Protein 3V7E (pdb70)

B-factor: mean 75.61, std 28.08, range [17.97, 176.58]

GO terms:
  GO:0005737 cytoplasm (C, EXP)

Secondary structure (DSSP, 8-state):
-HHHHHH-SEEEESHHHHHHHHTTT-EEEEEEETTS-HHHHHHHHHHHHHHT--EEEES-HHHHHHHHT-SS--SEEEEE-/-HHHHTT-SS---SHHHHHHHTTT---SEE--BTTS-TTTTTTTTHHHHTTT-EE--BS-TTHHHHTTS-SS--S--

Organism: Bacillus subtilis (strain 168) (NCBI:txid224308)

Structure (mmCIF, N/CA/C/O backbone):
data_3V7E
#
_entry.id   3V7E
#
_cell.length_a   191.762
_cell.length_b   54.305
_cell.length_c   106.366
_cell.angle_alpha   90.00
_cell.angle_beta   116.56
_cell.angle_gamma   90.00
#
_symmetry.space_group_name_H-M   'C 1 2 1'
#
loop_
_entity.id
_entity.type
_entity.pdbx_description
1 polymer 'Ribosome-associated protein L7Ae-like'
2 polymer 'SAM-I riboswitch aptamer with an engineered helix P3'
3 non-polymer 'COBALT HEXAMMINE(III)'
4 non-polymer S-ADENOSYLMETHIONINE
5 non-polymer 'MAGNESIUM ION'
6 water water
#
loop_
_atom_site.group_PDB
_atom_site.id
_atom_site.type_symbol
_atom_site.label_atom_id
_atom_site.label_alt_id
_atom_site.label_comp_id
_atom_site.label_asym_id
_atom_site.label_entity_id
_atom_site.label_seq_id
_atom_site.pdbx_PDB_ins_code
_atom_site.Cartn_x
_atom_site.Cartn_y
_atom_site.Cartn_z
_atom_site.occupancy
_atom_site.B_iso_or_equiv
_atom_site.auth_seq_id
_atom_site.auth_comp_id
_atom_site.auth_asym_id
_atom_site.auth_atom_id
_atom_site.pdbx_PDB_model_num
ATOM 1 N N . SER A 1 2 ? 47.681 -9.693 -60.877 1.00 64.46 502 SER A N 1
ATOM 2 C CA . SER A 1 2 ? 48.873 -8.793 -60.906 1.00 65.81 502 SER A CA 1
ATOM 3 C C . SER A 1 2 ? 48.886 -7.809 -59.752 1.00 64.29 502 SER A C 1
ATOM 4 O O . SER A 1 2 ? 48.212 -6.782 -59.805 1.00 70.25 502 SER A O 1
ATOM 7 N N . TYR A 1 3 ? 49.660 -8.106 -58.714 1.00 61.22 503 TYR A N 1
ATOM 8 C CA . TYR A 1 3 ? 49.733 -7.203 -57.577 1.00 55.70 503 TYR A CA 1
ATOM 9 C C . TYR A 1 3 ? 50.412 -5.888 -57.983 1.00 61.73 503 TYR A C 1
ATOM 10 O O . TYR A 1 3 ? 50.376 -4.910 -57.242 1.00 63.31 503 TYR A O 1
ATOM 19 N N . ASP A 1 4 ? 51.035 -5.863 -59.159 1.00 65.35 504 ASP A N 1
ATOM 20 C CA . ASP A 1 4 ? 51.691 -4.645 -59.629 1.00 67.93 504 ASP A CA 1
ATOM 21 C C . ASP A 1 4 ? 50.629 -3.622 -59.983 1.00 67.11 504 ASP A C 1
ATOM 22 O O . ASP A 1 4 ? 50.695 -2.478 -59.547 1.00 67.77 504 ASP A O 1
ATOM 24 N N . LYS A 1 5 ? 49.643 -4.044 -60.770 1.00 65.93 505 LYS A N 1
ATOM 25 C CA 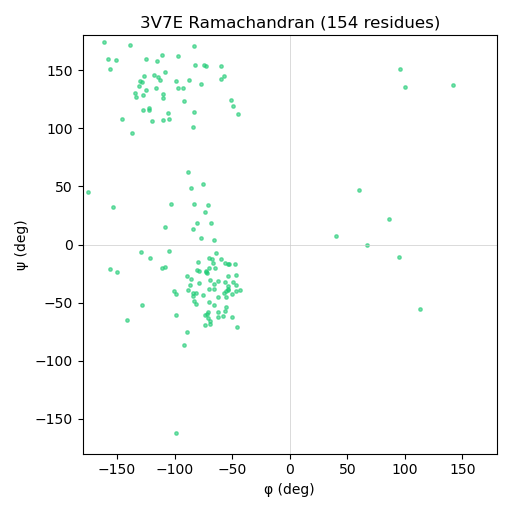. LYS A 1 5 ? 48.561 -3.151 -61.179 1.00 67.86 505 LYS A CA 1
ATOM 26 C C . LYS A 1 5 ? 47.987 -2.421 -59.973 1.00 65.45 505 LYS A C 1
ATOM 27 O O . LYS A 1 5 ? 47.551 -1.283 -60.081 1.00 64.39 505 LYS A O 1
ATOM 29 N N . VAL A 1 6 ? 48.003 -3.091 -58.826 1.00 65.30 506 VAL A N 1
ATOM 30 C CA . VAL A 1 6 ? 47.479 -2.539 -57.578 1.00 66.93 506 VAL A CA 1
ATOM 31 C C . VAL A 1 6 ? 48.489 -1.604 -56.909 1.00 69.35 506 VAL A C 1
ATOM 32 O O . VAL A 1 6 ? 48.172 -0.469 -56.557 1.00 64.29 506 VAL A O 1
ATOM 36 N N . SER A 1 7 ? 49.711 -2.098 -56.742 1.00 73.94 507 SER A N 1
ATOM 37 C CA . SER A 1 7 ? 50.779 -1.338 -56.111 1.00 76.49 507 SER A CA 1
ATOM 38 C C . SER A 1 7 ? 51.144 -0.107 -56.941 1.00 76.66 507 SER A C 1
ATOM 39 O O . SER A 1 7 ? 51.929 0.731 -56.507 1.00 74.98 507 SER A O 1
ATOM 42 N N . GLN A 1 8 ? 50.563 -0.003 -58.133 1.00 79.74 508 GLN A N 1
ATOM 43 C CA . GLN A 1 8 ? 50.830 1.120 -59.035 1.00 79.76 508 GLN A CA 1
ATOM 44 C C . GLN A 1 8 ? 49.622 2.038 -59.184 1.00 78.68 508 GLN A C 1
ATOM 45 O O . GLN A 1 8 ? 49.762 3.191 -59.585 1.00 80.10 508 GLN A O 1
ATOM 51 N N . ALA A 1 9 ? 48.437 1.526 -58.868 1.00 76.94 509 ALA A N 1
ATOM 52 C CA . ALA A 1 9 ? 47.215 2.314 -59.000 1.00 73.17 509 ALA A CA 1
ATOM 53 C C . ALA A 1 9 ? 47.304 3.598 -58.197 1.00 71.78 509 ALA A C 1
ATOM 54 O O . ALA A 1 9 ? 47.899 3.630 -57.119 1.00 70.75 509 ALA A O 1
ATOM 56 N N . LYS A 1 10 ? 46.708 4.655 -58.736 1.00 68.87 510 LYS A N 1
ATOM 57 C CA . LYS A 1 10 ? 46.711 5.954 -58.079 1.00 65.14 510 LYS A CA 1
ATOM 58 C C . LYS A 1 10 ? 45.818 5.944 -56.838 1.00 63.66 510 LYS A C 1
ATOM 59 O O . LYS A 1 10 ? 46.291 6.118 -55.719 1.00 66.12 510 LYS A O 1
ATOM 61 N N . SER A 1 11 ? 44.524 5.734 -57.046 1.00 60.11 511 SER A N 1
ATOM 62 C CA . SER A 1 11 ? 43.563 5.711 -55.958 1.00 53.99 511 SER A CA 1
ATOM 63 C C . SER A 1 11 ? 42.940 4.329 -55.925 1.00 54.34 511 SER A C 1
ATOM 64 O O . SER A 1 11 ? 42.782 3.713 -56.972 1.00 58.57 511 SER A O 1
ATOM 67 N N . ILE A 1 12 ? 42.605 3.839 -54.731 1.00 51.70 512 ILE A N 1
ATOM 68 C CA . ILE A 1 12 ? 41.984 2.518 -54.563 1.00 50.91 512 ILE A CA 1
ATOM 69 C C . ILE A 1 12 ? 41.219 2.410 -53.244 1.00 48.98 512 ILE A C 1
ATOM 70 O O . ILE A 1 12 ? 41.472 3.158 -52.310 1.00 46.99 512 ILE A O 1
ATOM 75 N N . ILE A 1 13 ? 40.294 1.460 -53.176 1.00 48.45 513 ILE A N 1
ATOM 76 C CA . ILE A 1 13 ? 39.512 1.221 -51.965 1.00 46.95 513 ILE A CA 1
ATOM 77 C C . ILE A 1 13 ? 39.908 -0.173 -51.453 1.00 54.04 513 ILE A C 1
ATOM 78 O O . ILE A 1 13 ? 40.153 -1.088 -52.249 1.00 61.03 513 ILE A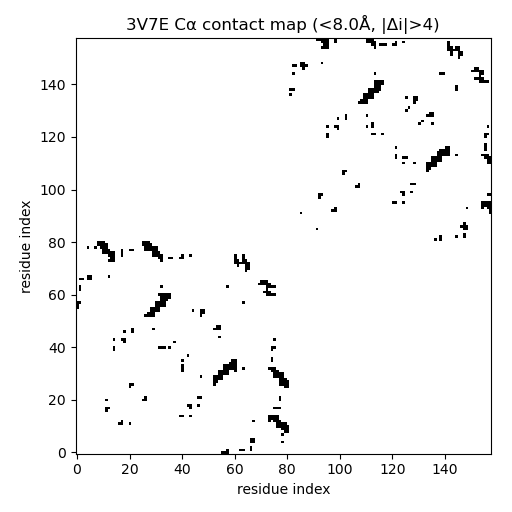 O 1
ATOM 83 N N . ILE A 1 14 ? 39.968 -0.350 -50.139 1.00 46.58 514 ILE A N 1
ATOM 84 C CA . ILE A 1 14 ? 40.385 -1.641 -49.602 1.00 45.03 514 ILE A CA 1
ATOM 85 C C . ILE A 1 14 ? 39.331 -2.395 -48.794 1.00 50.39 514 ILE A C 1
ATOM 86 O O . ILE A 1 14 ? 38.657 -1.816 -47.945 1.00 57.78 514 ILE A O 1
ATOM 91 N N . GLY A 1 15 ? 39.200 -3.694 -49.055 1.00 52.75 515 GLY A N 1
ATOM 92 C CA . GLY A 1 15 ? 38.230 -4.507 -48.338 1.00 50.57 515 GLY A CA 1
ATOM 93 C C . GLY A 1 15 ? 36.912 -4.670 -49.074 1.00 54.17 515 GLY A C 1
ATOM 94 O O . GLY A 1 15 ? 36.503 -3.788 -49.835 1.00 52.59 515 GLY A O 1
ATOM 95 N N . THR A 1 16 ? 36.235 -5.792 -48.837 1.00 50.37 516 THR A N 1
ATOM 96 C CA . THR A 1 16 ? 34.954 -6.083 -49.488 1.00 44.78 516 THR A CA 1
ATOM 97 C C . THR A 1 16 ? 33.844 -5.045 -49.271 1.00 35.46 516 THR A C 1
ATOM 98 O O . THR A 1 16 ? 33.372 -4.455 -50.227 1.00 26.02 516 THR A O 1
ATOM 102 N N . LYS A 1 17 ? 33.431 -4.821 -48.028 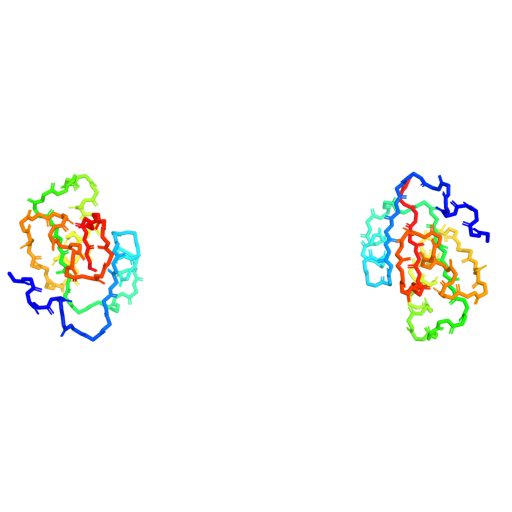1.00 22.58 517 LYS A N 1
ATOM 103 C CA . LYS A 1 17 ? 32.378 -3.854 -47.771 1.00 29.12 517 LYS A CA 1
ATOM 104 C C . LYS A 1 17 ? 32.631 -2.569 -48.552 1.00 37.63 517 LYS A C 1
ATOM 105 O O . LYS A 1 17 ? 31.938 -2.280 -49.517 1.00 48.41 517 LYS A O 1
ATOM 107 N N . GLN A 1 18 ? 33.632 -1.799 -48.151 1.00 41.08 518 GLN A N 1
ATOM 108 C CA . GLN A 1 18 ? 33.922 -0.562 -48.841 1.00 39.49 518 GLN A CA 1
ATOM 109 C C . GLN A 1 18 ? 34.109 -0.669 -50.346 1.00 40.04 518 GLN A C 1
ATOM 110 O O . GLN A 1 18 ? 34.063 0.339 -51.027 1.00 46.04 518 GLN A O 1
ATOM 116 N N . THR A 1 19 ? 34.342 -1.863 -50.881 1.00 44.96 519 THR A N 1
ATOM 117 C CA . THR A 1 19 ? 34.501 -1.985 -52.337 1.00 47.60 519 THR A CA 1
ATOM 118 C C . THR A 1 19 ? 33.116 -2.081 -52.965 1.00 49.27 519 THR A C 1
ATOM 119 O O . THR A 1 19 ? 32.811 -1.387 -53.929 1.00 50.26 519 THR A O 1
ATOM 123 N N . VAL A 1 20 ? 32.284 -2.955 -52.414 1.00 47.28 520 VAL A N 1
ATOM 124 C CA . VAL A 1 20 ? 30.932 -3.108 -52.901 1.00 41.57 520 VAL A CA 1
ATOM 125 C C . VAL A 1 20 ? 30.298 -1.725 -52.886 1.00 43.15 520 VAL A C 1
ATOM 126 O O . VAL A 1 20 ? 29.500 -1.385 -53.749 1.00 51.11 520 VAL A O 1
ATOM 130 N N . LYS A 1 21 ? 30.655 -0.923 -51.896 1.00 42.09 521 LYS A N 1
ATOM 131 C CA . LYS A 1 21 ? 30.103 0.416 -51.804 1.00 44.19 521 LYS A CA 1
ATOM 132 C C . LYS A 1 21 ? 30.644 1.290 -52.924 1.00 44.82 521 LYS A C 1
ATOM 133 O O . LYS A 1 21 ? 29.962 2.187 -53.387 1.00 54.22 521 LYS A O 1
ATOM 136 N N . ALA A 1 22 ? 31.862 1.026 -53.372 1.00 48.09 522 ALA A N 1
ATOM 137 C CA . ALA A 1 22 ? 32.445 1.821 -54.443 1.00 54.55 522 ALA A CA 1
ATOM 138 C C . ALA A 1 22 ? 31.876 1.369 -55.775 1.00 58.72 522 ALA A C 1
ATOM 139 O O . ALA A 1 22 ? 31.721 2.164 -56.700 1.00 64.61 522 ALA A O 1
ATOM 141 N N . LEU A 1 23 ? 31.574 0.083 -55.880 1.00 58.55 523 LEU A N 1
ATOM 142 C CA . LEU A 1 23 ? 31.001 -0.423 -57.110 1.00 56.47 523 LEU A CA 1
ATOM 143 C C . LEU A 1 23 ? 29.626 0.202 -57.269 1.00 55.06 523 LEU A C 1
ATOM 144 O O . LEU A 1 23 ? 29.237 0.591 -58.358 1.00 59.08 523 LEU A O 1
ATOM 149 N N . LYS A 1 24 ? 28.914 0.341 -56.161 1.00 55.54 524 LYS A N 1
ATOM 150 C CA . LYS A 1 24 ? 27.578 0.921 -56.185 1.00 59.06 524 LYS A CA 1
ATOM 151 C C . LYS A 1 24 ? 27.511 2.416 -56.532 1.00 60.18 524 LYS A C 1
ATOM 152 O O . LYS A 1 24 ? 26.515 3.088 -56.253 1.00 61.56 524 LYS A O 1
ATOM 158 N N . ARG A 1 25 ? 28.570 2.937 -57.134 1.00 56.93 525 ARG A N 1
ATOM 159 C CA . ARG A 1 25 ? 28.568 4.325 -57.556 1.00 63.60 525 ARG A CA 1
ATOM 160 C C . ARG A 1 25 ? 29.526 4.497 -58.735 1.00 68.30 525 ARG A C 1
ATOM 161 O O . ARG A 1 25 ? 30.147 5.543 -58.911 1.00 67.74 525 ARG A O 1
ATOM 169 N N . GLY A 1 26 ? 29.623 3.437 -59.539 1.00 73.55 526 GLY A N 1
ATOM 170 C CA . GLY A 1 26 ? 30.458 3.411 -60.737 1.00 78.46 526 GLY A CA 1
ATOM 171 C C . GLY A 1 26 ? 31.838 4.056 -60.743 1.00 79.06 526 GLY A C 1
ATOM 172 O O . GLY A 1 26 ? 32.485 4.153 -61.790 1.00 81.18 526 GLY A O 1
ATOM 173 N N . SER A 1 27 ? 32.296 4.496 -59.581 1.00 72.56 527 SER A N 1
ATOM 174 C CA . SER A 1 27 ? 33.598 5.125 -59.456 1.00 69.96 527 SER A CA 1
ATOM 175 C C . SER A 1 27 ? 34.748 4.163 -59.770 1.00 69.39 527 SER A C 1
ATOM 176 O O . SER A 1 27 ? 35.867 4.582 -60.080 1.00 65.39 527 SER A O 1
ATOM 179 N N . VAL A 1 28 ? 34.456 2.869 -59.693 1.00 68.14 528 VAL A N 1
ATOM 180 C CA . VAL A 1 28 ? 35.449 1.832 -59.933 1.00 61.54 528 VAL A CA 1
ATOM 181 C C . VAL A 1 28 ? 35.770 1.603 -61.398 1.00 61.46 528 VAL A C 1
ATOM 182 O O . VAL A 1 28 ? 34.870 1.557 -62.242 1.00 57.08 528 VAL A O 1
ATOM 186 N N . LYS A 1 29 ? 37.064 1.436 -61.674 1.00 58.84 529 LYS A N 1
ATOM 187 C CA . LYS A 1 29 ? 37.569 1.189 -63.017 1.00 52.05 529 LYS A CA 1
ATOM 188 C C . LYS A 1 29 ? 37.846 -0.300 -63.167 1.00 53.87 529 LYS A C 1
ATOM 189 O O . LYS A 1 29 ? 37.568 -0.901 -64.203 1.00 57.99 529 LYS A O 1
ATOM 191 N N . GLU A 1 30 ? 38.388 -0.899 -62.116 1.00 61.16 530 GLU A N 1
ATOM 192 C CA . GLU A 1 30 ? 38.729 -2.325 -62.124 1.00 62.85 530 GLU A CA 1
ATOM 193 C C . GLU A 1 30 ? 38.624 -2.884 -60.708 1.00 58.88 530 GLU A C 1
ATOM 194 O O . GLU A 1 30 ? 38.683 -2.136 -59.735 1.00 54.26 530 GLU A O 1
ATOM 200 N N . VAL A 1 31 ? 38.462 -4.197 -60.595 1.00 57.67 531 VAL A N 1
ATOM 201 C CA . VAL A 1 31 ? 38.360 -4.829 -59.287 1.00 51.67 531 VAL A CA 1
ATOM 202 C C . VAL A 1 31 ? 39.231 -6.068 -59.167 1.00 53.15 531 VAL A C 1
ATOM 203 O O . VAL A 1 31 ? 39.148 -6.982 -59.986 1.00 58.53 531 VAL A O 1
ATOM 207 N N . VAL A 1 32 ? 40.061 -6.086 -58.130 1.00 49.90 532 VAL A N 1
ATOM 208 C CA . VAL A 1 32 ? 40.964 -7.197 -57.862 1.00 45.37 532 VAL A CA 1
ATOM 209 C C . VAL A 1 32 ? 40.527 -7.975 -56.627 1.00 51.07 532 VAL A C 1
ATOM 210 O O . VAL A 1 32 ? 40.354 -7.402 -55.548 1.00 47.63 532 VAL A O 1
ATOM 214 N N . VAL A 1 33 ? 40.356 -9.286 -56.789 1.00 52.86 533 VAL A N 1
ATOM 215 C CA . VAL A 1 33 ? 39.923 -10.136 -55.687 1.00 51.69 533 VAL A CA 1
ATOM 216 C C . VAL A 1 33 ? 40.839 -11.340 -55.511 1.00 50.02 533 VAL A C 1
ATOM 217 O O . VAL A 1 33 ? 41.278 -11.953 -56.483 1.00 48.59 533 VAL A O 1
ATOM 221 N N . ALA A 1 34 ? 41.109 -11.678 -54.257 1.00 51.70 534 ALA A N 1
ATOM 222 C CA . ALA A 1 34 ? 41.993 -12.784 -53.931 1.00 51.87 534 ALA A CA 1
ATOM 223 C C . ALA A 1 34 ? 41.264 -14.105 -53.759 1.00 52.10 534 ALA A C 1
ATOM 224 O O . ALA A 1 34 ? 40.352 -14.224 -52.930 1.00 41.89 534 ALA A O 1
ATOM 226 N N . LYS A 1 35 ? 41.701 -15.091 -54.544 1.00 51.93 535 LYS A N 1
ATOM 227 C CA . LYS A 1 35 ? 41.145 -16.438 -54.533 1.00 54.95 535 LYS A CA 1
ATOM 228 C C . LYS A 1 35 ? 41.048 -17.020 -53.131 1.00 61.35 535 LYS A C 1
ATOM 229 O O . LYS A 1 35 ? 39.955 -17.302 -52.646 1.00 66.62 535 LYS A O 1
ATOM 232 N N . ASP A 1 36 ? 42.193 -17.190 -52.477 1.00 63.85 536 ASP A N 1
ATOM 233 C CA . ASP A 1 36 ? 42.238 -17.764 -51.134 1.00 60.35 536 ASP A CA 1
ATOM 234 C C . ASP A 1 36 ? 41.264 -17.203 -50.107 1.00 59.27 536 ASP A C 1
ATOM 235 O O . ASP A 1 36 ? 41.039 -17.828 -49.078 1.00 63.23 536 ASP A O 1
ATOM 240 N N . ALA A 1 37 ? 40.684 -16.038 -50.370 1.00 60.48 537 ALA A N 1
ATOM 241 C CA . ALA A 1 37 ? 39.740 -15.439 -49.423 1.00 60.41 537 ALA A CA 1
ATOM 242 C C . ALA A 1 37 ? 38.399 -16.174 -49.405 1.00 58.07 537 A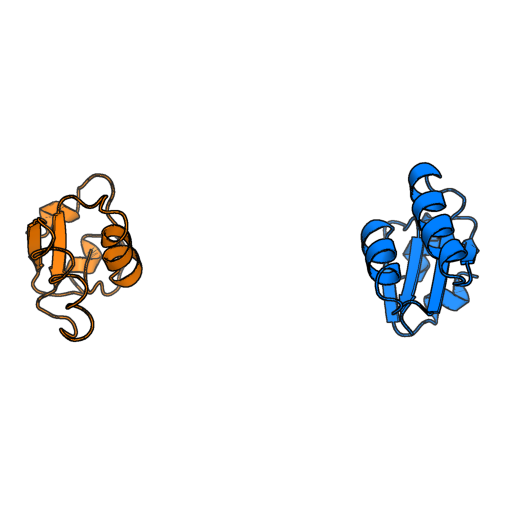LA A C 1
ATOM 243 O O . ALA A 1 37 ? 38.017 -16.801 -50.391 1.00 52.50 537 ALA A O 1
ATOM 245 N N . ASP A 1 38 ? 37.692 -16.098 -48.278 1.00 61.67 538 ASP A N 1
ATOM 246 C CA . ASP A 1 38 ? 36.383 -16.744 -48.139 1.00 67.01 538 ASP A CA 1
ATOM 247 C C . ASP A 1 38 ? 35.507 -16.391 -49.339 1.00 71.50 538 ASP A C 1
ATOM 248 O O . ASP A 1 38 ? 35.203 -15.221 -49.586 1.00 67.66 538 ASP A O 1
ATOM 250 N N . PRO A 1 39 ? 35.089 -17.406 -50.103 1.00 73.07 539 PRO A N 1
ATOM 251 C CA . PRO A 1 39 ? 34.249 -17.190 -51.282 1.00 73.19 539 PRO A CA 1
ATOM 252 C C . PRO A 1 39 ? 32.956 -16.424 -51.022 1.00 70.04 539 PRO A C 1
ATOM 253 O O . PRO A 1 39 ? 32.559 -15.581 -51.819 1.00 68.51 539 PRO A O 1
ATOM 257 N N . ILE A 1 40 ? 32.296 -16.714 -49.910 1.00 71.00 540 ILE A N 1
ATOM 258 C CA . ILE A 1 40 ? 31.047 -16.030 -49.592 1.00 76.95 540 ILE A CA 1
ATOM 259 C C . ILE A 1 40 ? 31.259 -14.518 -49.629 1.00 79.50 540 ILE A C 1
ATOM 260 O O . ILE A 1 40 ? 30.338 -13.747 -49.906 1.00 85.07 540 ILE A O 1
ATOM 265 N N . LEU A 1 41 ? 32.499 -14.116 -49.370 1.00 78.72 541 LEU A N 1
ATOM 266 C CA . LEU A 1 41 ? 32.910 -12.713 -49.323 1.00 68.74 541 LEU A CA 1
ATOM 267 C C . LEU A 1 41 ? 33.326 -12.210 -50.704 1.00 65.02 541 LEU A C 1
ATOM 268 O O . LEU A 1 41 ? 33.032 -11.085 -51.080 1.00 62.51 541 LEU A O 1
ATOM 273 N N . THR A 1 42 ? 34.016 -13.063 -51.450 1.00 64.81 542 THR A N 1
ATOM 274 C CA . THR A 1 42 ? 34.495 -12.724 -52.782 1.00 64.99 542 THR A CA 1
ATOM 275 C C . THR A 1 42 ? 33.385 -12.683 -53.829 1.00 69.15 542 THR A C 1
ATOM 276 O O . THR A 1 42 ? 33.143 -11.644 -54.444 1.00 68.71 542 THR A O 1
ATOM 280 N N . SER A 1 43 ? 32.708 -13.810 -54.033 1.00 74.43 543 SER A N 1
ATOM 281 C CA . SER A 1 43 ? 31.640 -13.878 -55.025 1.00 73.57 543 SER A CA 1
ATOM 282 C C . SER A 1 43 ? 30.717 -12.680 -54.881 1.00 70.45 543 SER A C 1
ATOM 283 O O . SER A 1 43 ? 30.065 -12.262 -55.838 1.00 67.79 543 SER A O 1
ATOM 286 N N . SER A 1 44 ? 30.670 -12.130 -53.676 1.00 68.12 544 SER A N 1
ATOM 287 C CA . SER A 1 44 ? 29.843 -10.964 -53.412 1.00 64.59 544 SER A CA 1
ATOM 288 C C . SER A 1 44 ? 30.227 -9.824 -54.358 1.00 60.27 544 SER A C 1
ATOM 289 O O . SER A 1 44 ? 29.373 -9.117 -54.901 1.00 56.11 544 SER A O 1
ATOM 292 N N . VAL A 1 45 ? 31.527 -9.664 -54.563 1.00 55.95 545 VAL A N 1
ATOM 293 C CA . VAL A 1 45 ? 32.032 -8.622 -55.433 1.00 52.31 545 VAL A CA 1
ATOM 294 C C . VAL A 1 45 ? 32.109 -9.045 -56.908 1.00 56.78 545 VAL A C 1
ATOM 295 O O . VAL A 1 45 ? 31.871 -8.219 -57.788 1.00 58.35 545 VAL A O 1
ATOM 299 N N . VAL A 1 46 ? 32.425 -10.308 -57.198 1.00 52.52 546 VAL A N 1
ATOM 300 C CA . VAL A 1 46 ? 32.484 -10.720 -58.600 1.00 54.28 546 VAL A CA 1
ATOM 301 C C . VAL A 1 46 ? 31.119 -10.556 -59.239 1.00 56.10 546 VAL A C 1
ATOM 302 O O . VAL A 1 46 ? 31.015 -10.286 -60.429 1.00 62.74 546 VAL A O 1
ATOM 306 N N . SER A 1 47 ? 30.065 -10.727 -58.452 1.00 59.77 547 SER A N 1
ATOM 307 C CA . SER A 1 47 ? 28.724 -10.577 -58.986 1.00 60.84 547 SER A CA 1
ATOM 308 C C . SER A 1 47 ? 28.492 -9.113 -59.307 1.00 65.08 547 SER A C 1
ATOM 309 O O . SER A 1 47 ? 28.406 -8.748 -60.478 1.00 69.69 547 SER A O 1
ATOM 312 N N . LEU A 1 48 ? 28.414 -8.270 -58.278 1.00 64.79 548 LEU A N 1
ATOM 313 C CA . LEU A 1 48 ? 28.196 -6.840 -58.494 1.00 61.76 548 LEU A CA 1
ATOM 314 C C . LEU A 1 48 ? 29.123 -6.326 -59.583 1.00 60.56 548 LEU A C 1
ATOM 315 O O . LEU A 1 48 ? 28.750 -5.458 -60.365 1.00 64.88 548 LEU A O 1
ATOM 317 N N . ALA A 1 49 ? 30.328 -6.876 -59.647 1.00 59.92 549 ALA A N 1
ATOM 318 C CA . ALA A 1 49 ? 31.297 -6.452 -60.649 1.00 61.51 549 ALA A CA 1
ATOM 319 C C . ALA A 1 49 ? 30.913 -6.895 -62.049 1.00 63.64 549 ALA A C 1
ATOM 320 O O . ALA A 1 49 ? 30.764 -6.060 -62.940 1.00 66.37 549 ALA A O 1
ATOM 322 N N . GLU A 1 50 ? 30.763 -8.204 -62.247 1.00 61.87 550 GLU A N 1
ATOM 323 C CA . GLU A 1 50 ? 30.396 -8.730 -63.558 1.00 65.50 550 GLU A CA 1
ATOM 324 C C . GLU A 1 50 ? 29.103 -8.095 -64.031 1.00 65.79 550 GLU A C 1
ATOM 325 O O . GLU A 1 50 ? 29.064 -7.483 -65.094 1.00 70.35 550 GLU A O 1
ATOM 331 N N . ASP A 1 51 ? 28.049 -8.242 -63.236 1.00 61.78 551 ASP A N 1
ATOM 332 C CA . ASP A 1 51 ? 26.753 -7.674 -63.577 1.00 61.36 551 ASP A CA 1
ATOM 333 C C . ASP A 1 51 ? 26.880 -6.245 -64.111 1.00 59.93 551 ASP A C 1
ATOM 334 O O . ASP A 1 51 ? 26.185 -5.863 -65.042 1.00 58.53 551 ASP A O 1
ATOM 336 N N . GLN A 1 52 ? 27.774 -5.455 -63.534 1.00 59.85 552 GLN A N 1
ATOM 337 C CA . GLN A 1 52 ? 27.947 -4.084 -63.995 1.00 61.99 552 GLN A CA 1
ATOM 338 C C . GLN A 1 52 ? 28.801 -3.999 -65.253 1.00 59.65 552 GLN A C 1
ATOM 339 O O . GLN A 1 52 ? 28.825 -2.968 -65.921 1.00 58.96 552 GLN A O 1
ATOM 345 N N . GLY A 1 53 ? 29.506 -5.081 -65.572 1.00 57.14 553 GLY A N 1
ATOM 346 C CA . GLY A 1 53 ? 30.365 -5.082 -66.749 1.00 54.22 553 GLY A CA 1
ATOM 347 C C . GLY A 1 53 ? 31.748 -4.522 -66.443 1.00 53.74 553 GLY A C 1
ATOM 348 O O . GLY A 1 53 ? 32.473 -4.063 -67.326 1.00 47.43 553 GLY A O 1
ATOM 349 N N . ILE A 1 54 ? 32.110 -4.559 -65.168 1.00 52.61 554 ILE A N 1
ATOM 350 C CA . ILE A 1 54 ? 33.397 -4.073 -64.720 1.00 49.30 554 ILE A CA 1
ATOM 351 C C . ILE A 1 54 ? 34.374 -5.235 -64.708 1.00 52.47 554 ILE A C 1
ATOM 352 O O . ILE A 1 54 ? 34.062 -6.328 -64.235 1.00 46.77 554 ILE A O 1
ATOM 357 N N . SER A 1 55 ? 35.563 -4.997 -65.240 1.00 56.84 555 SER A N 1
ATOM 358 C CA . SER A 1 55 ? 36.581 -6.035 -65.289 1.00 60.83 555 SER A CA 1
ATOM 359 C C . SER A 1 55 ? 36.957 -6.537 -63.896 1.00 54.61 555 SER A C 1
ATOM 360 O O . SER A 1 55 ? 37.014 -5.765 -62.935 1.00 49.56 555 SER A O 1
ATOM 363 N N . VAL A 1 56 ? 37.205 -7.840 -63.803 1.00 46.61 556 VAL A N 1
ATOM 364 C CA . VAL A 1 56 ? 37.585 -8.470 -62.549 1.00 46.14 556 VAL A CA 1
ATOM 365 C C . VAL A 1 56 ? 38.852 -9.275 -62.729 1.00 47.62 556 VAL A C 1
ATOM 366 O O . VAL A 1 56 ? 38.942 -10.103 -63.629 1.00 46.66 556 VAL A O 1
ATOM 370 N N . SER A 1 57 ? 39.829 -9.035 -61.865 1.00 50.19 557 SER A N 1
ATOM 371 C CA . SER A 1 57 ? 41.083 -9.757 -61.934 1.00 49.87 557 SER A CA 1
ATOM 372 C C . SER A 1 57 ? 41.163 -10.559 -60.682 1.00 58.64 557 SER A C 1
ATOM 373 O O . SER A 1 57 ? 40.499 -10.236 -59.696 1.00 60.81 557 SER A O 1
ATOM 376 N N . MET A 1 58 ? 41.970 -11.612 -60.718 1.00 64.94 558 MET A N 1
ATOM 377 C CA . MET A 1 58 ? 42.136 -12.450 -59.547 1.00 63.84 558 MET A CA 1
ATOM 378 C C . MET A 1 58 ? 43.599 -12.694 -59.215 1.00 61.87 558 MET A C 1
ATOM 379 O O . MET A 1 58 ? 44.438 -12.847 -60.103 1.00 64.17 558 MET A O 1
ATOM 384 N N . VAL A 1 59 ? 43.890 -12.692 -57.919 1.00 56.96 559 VAL A N 1
ATOM 385 C CA . VAL A 1 59 ? 45.231 -12.910 -57.417 1.00 54.64 559 VAL A CA 1
ATOM 386 C C . VAL A 1 59 ? 45.179 -14.043 -56.407 1.00 54.02 559 VAL A C 1
ATOM 387 O O . VAL A 1 59 ? 44.211 -14.175 -55.661 1.00 53.41 559 VAL A O 1
ATOM 391 N N . GLU A 1 60 ? 46.233 -14.849 -56.379 1.00 55.13 560 GLU A N 1
ATOM 392 C CA . GLU A 1 60 ? 46.293 -15.993 -55.486 1.00 53.09 560 GLU A CA 1
ATOM 393 C C . GLU A 1 60 ? 46.094 -15.719 -54.003 1.00 50.50 560 GLU A C 1
ATOM 394 O O . GLU A 1 60 ? 45.229 -16.341 -53.396 1.00 53.64 560 GLU A O 1
ATOM 396 N N . SER A 1 61 ? 46.858 -14.798 -53.415 1.00 51.89 561 SER A N 1
ATOM 397 C CA . SER A 1 61 ? 46.736 -14.545 -51.967 1.00 55.96 561 SER A CA 1
ATOM 398 C C . SER A 1 61 ? 46.190 -13.212 -51.468 1.00 57.21 561 SER A C 1
ATOM 399 O O . SER A 1 61 ? 46.515 -12.145 -51.992 1.00 60.52 561 SER A O 1
ATOM 402 N N . MET A 1 62 ? 45.395 -13.293 -50.404 1.00 57.14 562 MET A N 1
ATOM 403 C CA . MET A 1 62 ? 44.799 -12.116 -49.785 1.00 57.48 562 MET A CA 1
ATOM 404 C C . MET A 1 62 ? 45.819 -11.426 -48.867 1.00 59.12 562 MET A C 1
ATOM 405 O O . MET A 1 62 ? 45.702 -10.238 -48.565 1.00 53.19 562 MET A O 1
ATOM 410 N N . LYS A 1 63 ? 46.823 -12.178 -48.427 1.00 60.95 563 LYS A N 1
ATOM 411 C CA . LYS A 1 63 ? 47.848 -11.612 -47.564 1.00 59.99 563 LYS A CA 1
ATOM 412 C C . LYS A 1 63 ? 48.865 -10.814 -48.380 1.00 61.36 563 LYS A C 1
ATOM 413 O O . LYS A 1 63 ? 49.549 -9.941 -47.839 1.00 61.69 563 LYS A O 1
ATOM 416 N N . LYS A 1 64 ? 48.971 -11.121 -49.673 1.00 59.12 564 LYS A N 1
ATOM 417 C CA . LYS A 1 64 ? 49.892 -10.406 -50.561 1.00 58.69 564 LYS A CA 1
ATOM 418 C C . LYS A 1 64 ? 49.152 -9.214 -51.145 1.00 58.32 564 LYS A C 1
ATOM 419 O O . LYS A 1 64 ? 49.752 -8.204 -51.505 1.00 58.50 564 LYS A O 1
ATOM 422 N N . LEU A 1 65 ? 47.835 -9.346 -51.238 1.00 57.16 565 LEU A N 1
ATOM 423 C CA . LEU A 1 65 ? 47.008 -8.283 -51.781 1.00 51.09 565 LEU A CA 1
ATOM 424 C C . LEU A 1 65 ? 47.084 -7.095 -50.841 1.00 48.95 565 LEU A C 1
ATOM 425 O O . LEU A 1 65 ? 47.372 -5.980 -51.246 1.00 44.75 565 LEU A O 1
ATOM 430 N N . GLY A 1 66 ? 46.821 -7.345 -49.572 1.00 49.59 566 GLY A N 1
ATOM 431 C CA . GLY A 1 66 ? 46.899 -6.271 -48.616 1.00 53.43 566 GLY A CA 1
ATOM 432 C C . GLY A 1 66 ? 48.272 -5.639 -48.699 1.00 57.23 566 GLY A C 1
ATOM 433 O O . GLY A 1 66 ? 48.396 -4.419 -48.729 1.00 60.26 566 GLY A O 1
ATOM 434 N N . LYS A 1 67 ? 49.311 -6.464 -48.755 1.00 56.66 567 LYS A N 1
ATOM 435 C CA . LYS A 1 67 ? 50.666 -5.936 -48.823 1.00 56.99 567 LYS A CA 1
ATOM 436 C C . LYS A 1 67 ? 50.779 -4.960 -49.980 1.00 60.43 567 LYS A C 1
ATOM 437 O O . LYS A 1 67 ? 51.423 -3.920 -49.862 1.00 68.34 567 LYS A O 1
ATOM 440 N N . ALA A 1 68 ? 50.134 -5.289 -51.092 1.00 58.66 568 ALA A N 1
ATOM 441 C CA . ALA A 1 68 ? 50.169 -4.439 -52.274 1.00 57.57 568 ALA A CA 1
ATOM 442 C C . ALA A 1 68 ? 49.382 -3.136 -52.101 1.00 59.01 568 ALA A C 1
ATOM 443 O O . ALA A 1 68 ? 49.489 -2.225 -52.921 1.00 61.43 568 ALA A O 1
ATOM 445 N N . CYS A 1 69 ? 48.597 -3.044 -51.036 1.00 59.53 569 CYS A N 1
ATOM 446 C CA . CYS A 1 69 ? 47.802 -1.845 -50.793 1.00 65.04 569 CYS A CA 1
ATOM 447 C C . CYS A 1 69 ? 48.383 -0.993 -49.691 1.00 63.23 569 CYS A C 1
ATOM 448 O O . CYS A 1 69 ? 47.880 0.095 -49.416 1.00 65.37 569 CYS A O 1
ATOM 451 N N . GLY A 1 70 ? 49.425 -1.494 -49.045 1.00 59.48 570 GLY A N 1
ATOM 452 C CA . GLY A 1 70 ? 50.021 -0.747 -47.956 1.00 59.43 570 GLY A CA 1
ATOM 453 C C . GLY A 1 70 ? 49.441 -1.192 -46.626 1.00 56.04 570 GLY A C 1
ATOM 454 O O . GLY A 1 70 ? 49.923 -0.807 -45.568 1.00 56.40 570 GLY A O 1
ATOM 455 N N . ILE A 1 71 ? 48.382 -1.989 -46.681 1.00 54.89 571 ILE A N 1
ATOM 456 C CA . ILE A 1 71 ? 47.767 -2.508 -45.468 1.00 53.52 571 ILE A CA 1
ATOM 457 C C . ILE A 1 71 ? 48.744 -3.595 -44.991 1.00 50.27 571 ILE A C 1
ATOM 458 O O . ILE A 1 71 ? 49.498 -4.154 -45.796 1.00 43.56 571 ILE A O 1
ATOM 460 N N . GLU A 1 72 ? 48.747 -3.879 -43.692 1.00 45.17 572 GLU A N 1
ATOM 461 C CA . GLU A 1 72 ? 49.637 -4.894 -43.149 1.00 48.13 572 GLU A CA 1
ATOM 462 C C . GLU A 1 72 ? 48.893 -6.150 -42.720 1.00 51.89 572 GLU A C 1
ATOM 463 O O . GLU A 1 72 ? 49.464 -6.978 -42.006 1.00 57.76 572 GLU A O 1
ATOM 465 N N . VAL A 1 73 ? 47.638 -6.319 -43.148 1.00 48.07 573 VAL A N 1
ATOM 466 C CA . VAL A 1 73 ? 46.889 -7.499 -42.715 1.00 44.24 573 VAL A CA 1
ATOM 467 C C . VAL A 1 73 ? 46.194 -8.346 -43.762 1.00 40.85 573 VAL A C 1
ATOM 468 O O . VAL A 1 73 ? 45.655 -9.395 -43.442 1.00 55.11 573 VAL A O 1
ATOM 472 N N . GLY A 1 74 ? 46.169 -7.927 -45.007 1.00 38.40 574 GLY A N 1
ATOM 473 C CA . GLY A 1 74 ? 45.498 -8.782 -45.969 1.00 48.74 574 GLY A CA 1
ATOM 474 C C . GLY A 1 74 ? 44.092 -8.336 -46.314 1.00 50.28 574 GLY A C 1
ATOM 475 O O . GLY A 1 74 ? 43.289 -7.988 -45.443 1.00 48.42 574 GLY A O 1
ATOM 476 N N . ALA A 1 75 ? 43.793 -8.369 -47.605 1.00 45.29 575 ALA A N 1
ATOM 477 C CA . ALA A 1 75 ? 42.508 -7.932 -48.079 1.00 42.74 575 ALA A CA 1
ATOM 478 C C . ALA A 1 75 ? 41.874 -8.938 -49.016 1.00 39.48 575 ALA A C 1
ATOM 479 O O . ALA A 1 75 ? 42.536 -9.488 -49.897 1.00 33.48 575 ALA A O 1
ATOM 481 N N . ALA A 1 76 ? 40.578 -9.159 -48.817 1.00 36.05 576 ALA A N 1
ATOM 482 C CA . ALA A 1 76 ? 39.818 -10.077 -49.641 1.00 31.88 576 ALA A CA 1
ATOM 483 C C . ALA A 1 76 ? 39.639 -9.506 -51.049 1.00 33.70 576 ALA A C 1
ATOM 484 O O . ALA A 1 76 ? 39.698 -10.234 -52.040 1.00 36.66 576 ALA A O 1
ATOM 486 N N . ALA A 1 77 ? 39.425 -8.202 -51.144 1.00 28.85 577 ALA A N 1
ATOM 487 C CA . ALA A 1 77 ? 39.240 -7.581 -52.446 1.00 35.62 577 ALA A CA 1
ATOM 488 C C . ALA A 1 77 ? 39.583 -6.092 -52.439 1.00 37.16 577 ALA A C 1
ATOM 489 O O . ALA A 1 77 ? 39.437 -5.416 -51.428 1.00 44.38 577 ALA A O 1
ATOM 491 N N . VAL A 1 78 ? 40.023 -5.582 -53.582 1.00 39.92 578 VAL A N 1
ATOM 492 C CA . VAL A 1 78 ? 40.409 -4.179 -53.704 1.00 41.05 578 VAL A CA 1
ATOM 493 C C . VAL A 1 78 ? 39.841 -3.532 -54.952 1.00 38.15 578 VAL A C 1
ATOM 494 O O . VAL A 1 78 ? 39.966 -4.056 -56.048 1.00 37.51 578 VAL A O 1
ATOM 498 N N . ALA A 1 79 ? 39.223 -2.378 -54.782 1.00 42.81 579 ALA A N 1
ATOM 499 C CA . ALA A 1 79 ? 38.671 -1.664 -55.921 1.00 45.79 579 ALA A CA 1
ATOM 500 C C . ALA A 1 79 ? 39.646 -0.577 -56.344 1.00 45.14 579 ALA A C 1
ATOM 501 O O . ALA A 1 79 ? 40.273 0.073 -55.506 1.00 44.68 579 ALA A O 1
ATOM 503 N N . ILE A 1 80 ? 39.786 -0.392 -57.647 1.00 45.01 580 ILE A N 1
ATOM 504 C CA . ILE A 1 80 ? 40.670 0.636 -58.158 1.00 49.08 580 ILE A CA 1
ATOM 505 C C . ILE A 1 80 ? 39.840 1.811 -58.658 1.00 52.20 580 ILE A C 1
ATOM 506 O O . ILE A 1 80 ? 39.167 1.711 -59.683 1.00 49.20 580 ILE A O 1
ATOM 511 N N . ILE A 1 81 ? 39.880 2.906 -57.902 1.00 60.11 581 ILE A N 1
ATOM 512 C CA . ILE A 1 81 ? 39.158 4.135 -58.229 1.00 66.75 581 ILE A CA 1
ATOM 513 C C . ILE A 1 81 ? 40.004 4.928 -59.215 1.00 68.27 581 ILE A C 1
ATOM 514 O O . ILE A 1 81 ? 41.091 5.392 -58.880 1.00 70.71 581 ILE A O 1
ATOM 516 N N . LEU A 1 82 ? 39.501 5.064 -60.432 1.00 74.77 582 LEU A N 1
ATOM 517 C CA . LEU A 1 82 ? 40.195 5.796 -61.486 1.00 88.89 582 LEU A CA 1
ATOM 518 C C . LEU A 1 82 ? 39.261 5.948 -62.694 1.00 97.02 582 LEU A C 1
ATOM 519 O O . LEU A 1 82 ? 38.121 5.424 -62.633 1.00 101.18 582 LEU A O 1
ATOM 525 N N . SER B 1 2 ? 19.739 31.843 -3.807 1.00 95.42 602 SER B N 1
ATOM 526 C CA . SER B 1 2 ? 19.049 30.531 -4.003 1.00 99.34 602 SER B CA 1
ATOM 527 C C . SER B 1 2 ? 19.989 29.559 -4.705 1.00 99.41 602 SER B C 1
ATOM 528 O O . SER B 1 2 ? 19.548 28.672 -5.439 1.00 98.44 602 SER B O 1
ATOM 531 N N . TYR B 1 3 ? 21.287 29.729 -4.465 1.00 100.33 603 TYR B N 1
ATOM 532 C CA . TYR B 1 3 ? 22.304 28.891 -5.095 1.00 98.13 603 TYR B CA 1
ATOM 533 C C . TYR B 1 3 ? 22.409 27.485 -4.517 1.00 97.29 603 TYR B C 1
ATOM 534 O O . TYR B 1 3 ? 22.524 26.516 -5.266 1.00 95.87 603 TYR B O 1
ATOM 543 N N . ASP B 1 4 ? 22.376 27.372 -3.193 1.00 96.24 604 ASP B N 1
ATOM 544 C CA . ASP B 1 4 ? 22.467 26.067 -2.544 1.00 96.73 604 ASP B CA 1
ATOM 545 C C . ASP B 1 4 ? 21.419 25.092 -3.097 1.00 96.17 604 ASP B C 1
ATOM 546 O O . ASP B 1 4 ? 21.529 23.878 -2.908 1.00 94.19 604 ASP B O 1
ATOM 548 N N . LYS B 1 5 ? 20.412 25.634 -3.782 1.00 95.04 605 LYS B N 1
ATOM 549 C CA . LYS B 1 5 ? 19.337 24.837 -4.373 1.00 91.62 605 LYS B CA 1
ATOM 550 C C . LYS B 1 5 ? 19.842 24.005 -5.545 1.00 90.40 605 LYS B C 1
ATOM 551 O O . LYS B 1 5 ? 19.856 22.777 -5.486 1.00 90.55 605 LYS B O 1
ATOM 553 N N . VAL B 1 6 ? 20.250 24.676 -6.614 1.00 88.69 606 VAL B N 1
ATOM 554 C CA . VAL B 1 6 ? 20.750 23.981 -7.790 1.00 88.40 606 VAL B CA 1
ATOM 555 C C . VAL B 1 6 ? 22.105 23.337 -7.513 1.00 89.29 606 VAL B C 1
ATOM 556 O O . VAL B 1 6 ? 22.513 22.412 -8.212 1.00 86.99 606 VAL B O 1
ATOM 558 N N . SER B 1 7 ? 22.794 23.816 -6.483 1.00 92.96 607 SER B N 1
ATOM 559 C CA . SER B 1 7 ? 24.112 23.288 -6.136 1.00 95.80 607 SER B CA 1
ATOM 560 C C . SER B 1 7 ? 24.064 21.985 -5.340 1.00 98.93 607 SER B C 1
ATOM 561 O O . SER B 1 7 ? 25.044 21.613 -4.694 1.00 99.68 607 SER B O 1
ATOM 564 N N . GLN B 1 8 ? 22.927 21.296 -5.388 1.00 101.68 608 GLN B N 1
ATOM 565 C CA . GLN B 1 8 ? 22.756 20.028 -4.675 1.00 102.67 608 GLN B CA 1
ATOM 566 C C . GLN B 1 8 ? 21.398 19.427 -5.021 1.00 100.90 608 GLN B C 1
ATOM 567 O O . GLN B 1 8 ? 20.667 18.965 -4.144 1.00 102.83 608 GLN B O 1
ATOM 569 N N . ALA B 1 9 ? 21.071 19.438 -6.308 1.00 99.21 609 ALA B N 1
ATOM 570 C CA . ALA B 1 9 ? 19.803 18.904 -6.780 1.00 100.34 609 ALA B CA 1
ATOM 571 C C . ALA B 1 9 ? 19.958 17.481 -7.320 1.00 99.43 609 ALA B C 1
ATOM 572 O O . ALA B 1 9 ? 20.952 16.798 -7.033 1.00 98.07 609 ALA B O 1
ATOM 574 N N . LYS B 1 10 ? 18.965 17.043 -8.095 1.00 94.47 610 LYS B N 1
ATOM 575 C CA . LYS B 1 10 ? 18.969 15.710 -8.690 1.00 91.22 610 LYS B CA 1
ATOM 576 C C . LYS B 1 10 ? 19.610 15.747 -10.076 1.00 91.05 610 LYS B C 1
ATOM 577 O O . LYS B 1 10 ? 20.808 15.500 -10.221 1.00 85.69 610 LYS B O 1
ATOM 580 N N . SER B 1 11 ? 18.810 16.052 -11.093 1.00 93.19 611 SER B N 1
ATOM 581 C CA . SER B 1 11 ? 19.313 16.136 -12.461 1.00 93.60 611 SER B CA 1
ATOM 582 C C . SER B 1 11 ? 19.094 17.551 -13.025 1.00 93.77 611 SER B C 1
ATOM 583 O O . SER B 1 11 ? 17.963 17.933 -13.353 1.00 90.59 611 SER B O 1
ATOM 585 N N . ILE B 1 12 ? 20.184 18.319 -13.126 1.00 89.79 612 ILE B N 1
ATOM 586 C CA . ILE B 1 12 ? 20.138 19.690 -13.639 1.00 80.19 612 ILE B CA 1
ATOM 587 C C . ILE B 1 12 ? 20.770 19.788 -15.017 1.00 73.24 612 ILE B C 1
ATOM 588 O O . ILE B 1 12 ? 21.701 19.058 -15.332 1.00 65.28 612 ILE B O 1
ATOM 590 N N . ILE B 1 13 ? 20.266 20.708 -15.831 1.00 73.20 613 ILE B N 1
ATOM 591 C CA . ILE B 1 13 ? 20.788 20.916 -17.184 1.00 73.51 613 ILE B CA 1
ATOM 592 C C . ILE B 1 13 ? 21.517 22.267 -17.254 1.00 73.75 613 ILE B C 1
ATOM 593 O O . ILE B 1 13 ? 20.875 23.326 -17.260 1.00 72.92 613 ILE B O 1
ATOM 596 N N . ILE B 1 14 ? 22.850 22.228 -17.320 1.00 66.23 614 ILE B N 1
ATOM 597 C CA . ILE B 1 14 ? 23.651 23.449 -17.359 1.00 59.53 614 ILE B CA 1
ATOM 598 C C . ILE B 1 14 ? 23.786 24.029 -18.756 1.00 56.43 614 ILE B C 1
ATOM 599 O O . ILE B 1 14 ? 24.579 23.545 -19.547 1.00 60.56 614 ILE B O 1
ATOM 601 N N . GLY B 1 15 ? 23.007 25.068 -19.056 1.00 60.37 615 GLY B N 1
ATOM 602 C CA . GLY B 1 15 ? 23.072 25.704 -20.366 1.00 64.92 615 GLY B CA 1
ATOM 603 C C . GLY B 1 15 ? 21.741 26.161 -20.947 1.00 68.54 615 GLY B C 1
ATOM 604 O O . GLY B 1 15 ? 20.764 25.424 -20.891 1.00 73.98 615 GLY B O 1
ATOM 605 N N . THR B 1 16 ? 21.706 27.359 -21.530 1.00 66.56 616 THR B N 1
ATOM 606 C CA . THR B 1 16 ? 20.482 27.908 -22.114 1.00 69.58 616 THR B CA 1
ATOM 607 C C . THR B 1 16 ? 19.907 27.177 -23.331 1.00 74.49 616 THR B C 1
ATOM 608 O O . THR B 1 16 ? 18.691 27.150 -23.511 1.00 77.14 616 THR B O 1
ATOM 612 N N . LYS B 1 17 ? 20.757 26.616 -24.188 1.00 74.87 617 LYS B N 1
ATOM 613 C CA . LYS B 1 17 ? 20.249 25.892 -25.350 1.00 72.96 617 LYS B CA 1
ATOM 614 C C . LYS B 1 17 ? 19.646 24.592 -24.824 1.00 76.25 617 LYS B C 1
ATOM 615 O O . LYS B 1 17 ? 18.457 24.333 -25.000 1.00 78.85 617 LYS B O 1
ATOM 617 N N . GLN B 1 18 ? 20.467 23.781 -24.164 1.00 75.38 618 GLN B N 1
ATOM 618 C CA . GLN B 1 18 ? 19.991 22.529 -23.595 1.00 78.17 618 GLN B CA 1
ATOM 619 C C . GLN B 1 18 ? 18.729 22.819 -22.766 1.00 83.16 618 GLN B C 1
ATOM 620 O O . GLN B 1 18 ? 17.735 22.084 -22.828 1.00 83.66 618 GLN B O 1
ATOM 622 N N . THR B 1 19 ? 18.773 23.908 -22.007 1.00 84.30 619 THR B N 1
ATOM 623 C CA . THR B 1 19 ? 17.651 24.320 -21.169 1.00 86.80 619 THR B CA 1
ATOM 624 C C . THR B 1 19 ? 16.393 24.653 -21.968 1.00 86.98 619 THR B C 1
ATOM 625 O O . THR B 1 19 ? 15.357 24.015 -21.804 1.00 87.97 619 THR B O 1
ATOM 629 N N . VAL B 1 20 ? 16.484 25.661 -22.825 1.00 88.60 620 VAL B N 1
ATOM 630 C CA . VAL B 1 20 ? 15.339 26.076 -23.624 1.00 90.80 620 VAL B CA 1
ATOM 631 C C . VAL B 1 20 ? 14.810 24.898 -24.439 1.00 93.40 620 VAL B C 1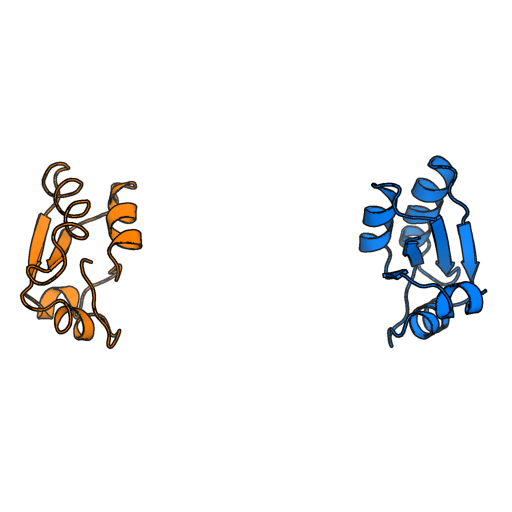
ATOM 632 O O . VAL B 1 20 ? 13.688 24.931 -24.951 1.00 94.38 620 VAL B O 1
ATOM 636 N N . LYS B 1 21 ? 15.624 23.853 -24.547 1.00 93.36 621 LYS B N 1
ATOM 637 C CA . LYS B 1 21 ? 15.229 22.662 -25.282 1.00 93.58 621 LYS B CA 1
ATOM 638 C C . LYS B 1 21 ? 14.404 21.791 -24.345 1.00 94.18 621 LYS B C 1
ATOM 639 O O . LYS B 1 21 ? 13.389 21.221 -24.745 1.00 90.21 621 LYS B O 1
ATOM 641 N N . ALA B 1 22 ? 14.847 21.701 -23.094 1.00 93.66 622 ALA B N 1
ATOM 642 C CA . ALA B 1 22 ? 14.146 20.912 -22.087 1.00 95.50 622 ALA B CA 1
ATOM 643 C C . ALA B 1 22 ? 12.728 21.440 -21.898 1.00 97.66 622 ALA B C 1
ATOM 644 O O . ALA B 1 22 ? 11.894 20.798 -21.263 1.00 96.77 622 ALA B O 1
ATOM 646 N N . LEU B 1 23 ? 12.464 22.618 -22.452 1.00 103.15 623 LEU B N 1
ATOM 647 C CA . LEU B 1 23 ? 11.143 23.229 -22.368 1.00 109.16 623 LEU B CA 1
ATOM 648 C C . LEU B 1 23 ? 10.267 22.701 -23.508 1.00 111.84 623 LEU B C 1
ATOM 649 O O . LEU B 1 23 ? 9.044 22.600 -23.373 1.00 110.14 623 LEU B O 1
ATOM 654 N N . LYS B 1 24 ? 10.909 22.355 -24.625 1.00 114.77 624 LYS B N 1
ATOM 655 C CA . LYS B 1 24 ? 10.219 21.827 -25.804 1.00 114.78 624 LYS B CA 1
ATOM 656 C C . LYS B 1 24 ? 9.827 20.360 -25.600 1.00 113.63 624 LYS B C 1
ATOM 657 O O . LYS B 1 24 ? 9.336 19.699 -26.520 1.00 109.59 624 LYS B O 1
ATOM 659 N N . ARG B 1 25 ? 10.064 19.863 -24.388 1.00 111.57 625 ARG B N 1
ATOM 660 C CA . ARG B 1 25 ? 9.733 18.495 -24.019 1.00 110.72 625 ARG B CA 1
ATOM 661 C C . ARG B 1 25 ? 8.778 18.551 -22.822 1.00 113.14 625 ARG B C 1
ATOM 662 O O . ARG B 1 25 ? 8.175 17.543 -22.444 1.00 113.93 625 ARG B O 1
ATOM 664 N N . GLY B 1 26 ? 8.644 19.744 -22.241 1.00 115.04 626 GLY B N 1
ATOM 665 C CA . GLY B 1 26 ? 7.768 19.941 -21.095 1.00 114.81 626 GLY B CA 1
ATOM 666 C C . GLY B 1 26 ? 8.249 19.221 -19.848 1.00 117.01 626 GLY B C 1
ATOM 667 O O . GLY B 1 26 ? 7.625 19.306 -18.786 1.00 115.52 626 GLY B O 1
ATOM 668 N N . SER B 1 27 ? 9.371 18.515 -19.986 1.00 117.39 627 SER B N 1
ATOM 669 C CA . SER B 1 27 ? 9.969 17.747 -18.898 1.00 113.31 627 SER B CA 1
ATOM 670 C C . SER B 1 27 ? 10.886 18.591 -18.022 1.00 112.84 627 SER B C 1
ATOM 671 O O . SER B 1 27 ? 12.013 18.191 -17.729 1.00 112.79 627 SER B O 1
ATOM 674 N N . VAL B 1 28 ? 10.390 19.755 -17.606 1.00 112.55 628 VAL B N 1
ATOM 675 C CA . VAL B 1 28 ? 11.149 20.676 -16.757 1.00 110.95 628 VAL B CA 1
ATOM 676 C C . VAL B 1 28 ? 10.363 20.994 -15.489 1.00 111.67 628 VAL B C 1
ATOM 677 O O . VAL B 1 28 ? 9.173 21.306 -15.548 1.00 114.33 628 VAL B O 1
ATOM 681 N N . LYS B 1 29 ? 11.029 20.921 -14.343 1.00 111.51 629 LYS B N 1
ATOM 682 C CA . LYS B 1 29 ? 10.368 21.222 -13.083 1.00 111.87 629 LYS B CA 1
ATOM 683 C C . LYS B 1 29 ? 10.503 22.713 -12.771 1.00 113.27 629 LYS B C 1
ATOM 684 O O . LYS B 1 29 ? 9.542 23.476 -12.923 1.00 110.52 629 LYS B O 1
ATOM 686 N N . GLU B 1 30 ? 11.703 23.119 -12.348 1.00 114.53 630 GLU B N 1
ATOM 687 C CA . GLU B 1 30 ? 11.989 24.515 -12.003 1.00 112.63 630 GLU B CA 1
ATOM 688 C C . GLU B 1 30 ? 13.224 25.069 -12.728 1.00 108.97 630 GLU B C 1
ATOM 689 O O . GLU B 1 30 ? 14.350 24.607 -12.512 1.00 109.19 630 GLU B O 1
ATOM 691 N N . VAL B 1 31 ? 12.989 26.068 -13.579 1.00 103.33 631 VAL B N 1
ATOM 692 C CA . VAL B 1 31 ? 14.032 26.732 -14.363 1.00 95.88 631 VAL B CA 1
ATOM 693 C C . VAL B 1 31 ? 14.738 27.808 -13.536 1.00 90.84 631 VAL B C 1
ATOM 694 O O . VAL B 1 31 ? 14.165 28.354 -12.597 1.00 93.57 631 VAL B O 1
ATOM 698 N N . VAL B 1 32 ? 15.982 28.112 -13.892 1.00 83.77 632 VAL B N 1
ATOM 699 C CA . VAL B 1 32 ? 16.759 29.123 -13.178 1.00 76.59 632 VAL B CA 1
ATOM 700 C C . VAL B 1 32 ? 17.529 30.045 -14.115 1.00 73.98 632 VAL B C 1
ATOM 701 O O . VAL B 1 32 ? 18.626 29.706 -14.548 1.00 76.86 632 VAL B O 1
ATOM 705 N N . VAL B 1 33 ? 16.964 31.205 -14.428 1.00 67.75 633 VAL B N 1
ATOM 706 C CA . VAL B 1 33 ? 17.649 32.150 -15.300 1.00 68.18 633 VAL B CA 1
ATOM 707 C C . VAL B 1 33 ? 18.636 32.966 -14.475 1.00 64.93 633 VAL B C 1
ATOM 708 O O . VAL B 1 33 ? 18.644 32.879 -13.257 1.00 55.68 633 VAL B O 1
ATOM 710 N N . ALA B 1 34 ? 19.476 33.750 -15.137 1.00 69.98 634 ALA B N 1
ATOM 711 C CA . ALA B 1 34 ? 20.445 34.576 -14.423 1.00 72.65 634 ALA B CA 1
ATOM 712 C C . ALA B 1 34 ? 20.276 36.061 -14.760 1.00 73.84 634 ALA B C 1
ATOM 713 O O . ALA B 1 34 ? 20.459 36.481 -15.913 1.00 68.86 634 ALA B O 1
ATOM 715 N N . LYS B 1 35 ? 19.914 36.844 -13.745 1.00 73.02 635 LYS B N 1
ATOM 716 C CA . LYS B 1 35 ? 19.726 38.282 -13.897 1.00 74.97 635 LYS B CA 1
ATOM 717 C C . LYS B 1 35 ? 21.109 38.914 -13.988 1.00 75.81 635 LYS B C 1
ATOM 718 O O . LYS B 1 35 ? 21.421 39.858 -13.265 1.00 81.25 635 LYS B O 1
ATOM 720 N N . ASP B 1 36 ? 21.930 38.394 -14.894 1.00 74.24 636 ASP B N 1
ATOM 721 C CA . ASP B 1 36 ? 23.300 38.864 -15.062 1.00 70.28 636 ASP B CA 1
ATOM 722 C C . ASP B 1 36 ? 23.722 38.683 -16.511 1.00 73.13 636 ASP B C 1
ATOM 723 O O . A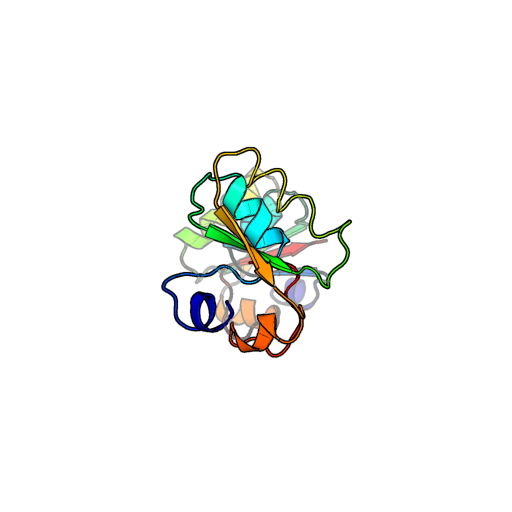SP B 1 36 ? 24.619 39.366 -16.992 1.00 72.81 636 ASP B O 1
ATOM 728 N N . ALA B 1 37 ? 23.062 37.762 -17.207 1.00 80.13 637 ALA B N 1
ATOM 729 C CA . ALA B 1 37 ? 23.390 37.464 -18.602 1.00 84.94 637 ALA B CA 1
ATOM 730 C C . ALA B 1 37 ? 22.497 38.177 -19.619 1.00 86.85 637 ALA B C 1
ATOM 731 O O . ALA B 1 37 ? 21.411 38.656 -19.282 1.00 88.22 637 ALA B O 1
ATOM 733 N N . ASP B 1 38 ? 22.968 38.231 -20.864 1.00 86.90 638 ASP B N 1
ATOM 734 C CA . ASP B 1 38 ? 22.240 38.878 -21.952 1.00 91.81 638 ASP B CA 1
ATOM 735 C C . ASP B 1 38 ? 20.777 38.490 -21.919 1.00 92.77 638 ASP B C 1
ATOM 736 O O . ASP B 1 38 ? 20.431 37.339 -22.170 1.00 95.38 638 ASP B O 1
ATOM 738 N N . PRO B 1 39 ? 19.893 39.448 -21.610 1.00 93.24 639 PRO B N 1
ATOM 739 C CA . PRO B 1 39 ? 18.473 39.110 -21.568 1.00 91.79 639 PRO B CA 1
ATOM 740 C C . PRO B 1 39 ? 18.083 38.530 -22.917 1.00 91.49 639 PRO B C 1
ATOM 741 O O . PRO B 1 39 ? 17.220 37.656 -23.002 1.00 87.74 639 PRO B O 1
ATOM 745 N N . ILE B 1 40 ? 18.751 39.015 -23.964 1.00 92.48 640 ILE B N 1
ATOM 746 C CA . ILE B 1 40 ? 18.507 38.563 -25.331 1.00 94.36 640 ILE B CA 1
ATOM 747 C C . ILE B 1 40 ? 18.633 37.045 -25.390 1.00 98.18 640 ILE B C 1
ATOM 748 O O . ILE B 1 40 ? 17.882 36.366 -26.098 1.00 97.61 640 ILE B O 1
ATOM 750 N N . LEU B 1 41 ? 19.595 36.522 -24.635 1.00 99.80 641 LEU B N 1
ATOM 751 C CA . LEU B 1 41 ? 19.838 35.088 -24.568 1.00 96.77 641 LEU B CA 1
ATOM 752 C C . LEU B 1 41 ? 18.874 34.502 -23.535 1.00 99.99 641 LEU B C 1
ATOM 753 O O . LEU B 1 41 ? 18.250 33.464 -23.764 1.00 103.61 641 LEU B O 1
ATOM 758 N N . THR B 1 42 ? 18.748 35.184 -22.401 1.00 100.66 642 THR B N 1
ATOM 759 C CA . THR B 1 42 ? 17.875 34.724 -21.332 1.00 99.83 642 THR B CA 1
ATOM 760 C C . THR B 1 42 ? 16.445 35.241 -21.503 1.00 102.31 642 THR B C 1
ATOM 761 O O . THR B 1 42 ? 15.925 35.989 -20.681 1.00 101.81 642 THR B O 1
ATOM 765 N N . SER B 1 43 ? 15.817 34.834 -22.598 1.00 104.41 643 SER B N 1
ATOM 766 C CA . SER B 1 43 ? 14.447 35.229 -22.885 1.00 106.43 643 SER B CA 1
ATOM 767 C C . SER B 1 43 ? 13.660 33.970 -23.177 1.00 110.54 643 SER B C 1
ATOM 768 O O . SER B 1 43 ? 12.614 33.719 -22.582 1.00 112.18 643 SER B O 1
ATOM 771 N N . SER B 1 44 ? 14.184 33.170 -24.099 1.00 112.37 644 SER B N 1
ATOM 772 C CA . SER B 1 44 ? 13.538 31.927 -24.483 1.00 115.64 644 SER B CA 1
ATOM 773 C C . SER B 1 44 ? 13.527 30.953 -23.314 1.00 116.85 644 SER B C 1
ATOM 774 O O . SER B 1 44 ? 13.078 29.814 -23.443 1.00 118.61 644 SER B O 1
ATOM 776 N N . VAL B 1 45 ? 14.015 31.406 -22.168 1.00 116.15 645 VAL B N 1
ATOM 777 C CA . VAL B 1 45 ? 14.066 30.551 -20.998 1.00 119.08 645 VAL B CA 1
ATOM 778 C C . VAL B 1 45 ? 13.034 30.969 -19.956 1.00 122.49 645 VAL B C 1
ATOM 779 O O . VAL B 1 45 ? 12.670 30.182 -19.080 1.00 124.51 645 VAL B O 1
ATOM 783 N N . VAL B 1 46 ? 12.560 32.206 -20.055 1.00 124.39 646 VAL B N 1
ATOM 784 C CA . VAL B 1 46 ? 11.558 32.710 -19.120 1.00 127.01 646 VAL B CA 1
ATOM 785 C C . VAL B 1 46 ? 10.172 32.615 -19.753 1.00 130.08 646 VAL B C 1
ATOM 786 O O . VAL B 1 46 ? 9.200 32.224 -19.101 1.00 129.66 646 VAL B O 1
ATOM 790 N N . SER B 1 47 ? 10.101 32.974 -21.031 1.00 131.75 647 SER B N 1
ATOM 791 C CA . SER B 1 47 ? 8.857 32.938 -21.788 1.00 130.91 647 SER B CA 1
ATOM 792 C C . SER B 1 47 ? 8.349 31.504 -21.872 1.00 132.07 647 SER B C 1
ATOM 793 O O . SER B 1 47 ? 7.235 31.201 -21.439 1.00 132.83 647 SER B O 1
ATOM 796 N N . LEU B 1 48 ? 9.182 30.626 -22.428 1.00 131.02 648 LEU B N 1
ATOM 797 C CA . LEU B 1 48 ? 8.840 29.216 -22.578 1.00 130.24 648 LEU B CA 1
ATOM 798 C C . LEU B 1 48 ? 8.908 28.497 -21.232 1.00 130.63 648 LEU B C 1
ATOM 799 O O . LEU B 1 48 ? 9.158 27.292 -21.172 1.00 131.26 648 LEU B O 1
ATOM 801 N N . ALA B 1 49 ? 8.684 29.243 -20.155 1.00 130.07 649 ALA B N 1
ATOM 802 C CA . ALA B 1 49 ? 8.721 28.683 -18.809 1.00 129.69 649 ALA B CA 1
ATOM 803 C C . ALA B 1 49 ? 7.623 29.300 -17.965 1.00 128.23 649 ALA B C 1
ATOM 804 O O . ALA B 1 49 ? 6.702 28.613 -17.529 1.00 129.24 649 ALA B O 1
ATOM 806 N N . GLU B 1 50 ? 7.730 30.603 -17.733 1.00 126.24 650 GLU B N 1
ATOM 807 C CA . GLU B 1 50 ? 6.738 31.321 -16.943 1.00 124.86 650 GLU B CA 1
ATOM 808 C C . GLU B 1 50 ? 5.377 31.244 -17.632 1.00 122.55 650 GLU B C 1
ATOM 809 O O . GLU B 1 50 ? 4.357 30.980 -16.990 1.00 121.00 650 GLU B O 1
ATOM 811 N N . ASP B 1 51 ? 5.375 31.466 -18.944 1.00 118.91 651 ASP B N 1
ATOM 812 C CA . ASP B 1 51 ? 4.148 31.428 -19.733 1.00 114.58 651 ASP B CA 1
ATOM 813 C C . ASP B 1 51 ? 3.635 29.998 -19.926 1.00 110.56 651 ASP B C 1
ATOM 814 O O . ASP B 1 51 ? 2.445 29.790 -20.181 1.00 104.94 651 ASP B O 1
ATOM 816 N N . GLN B 1 52 ? 4.533 29.020 -19.797 1.00 107.21 652 GLN B N 1
ATOM 817 C CA . GLN B 1 52 ? 4.174 27.611 -19.966 1.00 103.72 652 GLN B CA 1
ATOM 818 C C . GLN B 1 52 ? 4.046 26.851 -18.640 1.00 104.12 652 GLN B C 1
ATOM 819 O O . GLN B 1 52 ? 4.386 25.668 -18.563 1.00 101.26 652 GLN B O 1
ATOM 822 N N . GLY B 1 53 ? 3.558 27.540 -17.607 1.00 106.01 653 GLY B N 1
ATOM 823 C CA . GLY B 1 53 ? 3.361 26.931 -16.296 1.00 106.62 653 GLY B CA 1
ATOM 824 C C . GLY B 1 53 ? 4.584 26.366 -15.584 1.00 107.79 653 GLY B C 1
ATOM 825 O O . GLY B 1 53 ? 4.539 25.252 -15.051 1.00 104.98 653 GLY B O 1
ATOM 826 N N . ILE B 1 54 ? 5.672 27.132 -15.552 1.00 106.84 654 ILE B N 1
ATOM 827 C CA . ILE B 1 54 ? 6.896 26.682 -14.900 1.00 105.96 654 ILE B CA 1
ATOM 828 C C . ILE B 1 54 ? 7.384 27.673 -13.836 1.00 108.74 654 ILE B C 1
ATOM 829 O O . ILE B 1 54 ? 7.017 28.854 -13.848 1.00 107.58 654 ILE B O 1
ATOM 833 N N . SER B 1 55 ? 8.213 27.178 -12.917 1.00 109.16 655 SER B N 1
ATOM 834 C CA . SER B 1 55 ? 8.777 27.999 -11.846 1.00 109.17 655 SER B CA 1
ATOM 835 C C . SER B 1 55 ? 10.261 28.306 -12.114 1.00 108.10 655 SER B C 1
ATOM 836 O O . SER B 1 55 ? 11.109 27.409 -12.084 1.00 105.29 655 SER B O 1
ATOM 838 N N . VAL B 1 56 ? 10.569 29.576 -12.371 1.00 103.90 656 VAL B N 1
ATOM 839 C CA . VAL B 1 56 ? 11.941 29.989 -12.647 1.00 100.41 656 VAL B CA 1
ATOM 840 C C . VAL B 1 56 ? 12.455 31.063 -11.676 1.00 98.99 656 VAL B C 1
ATOM 841 O O . VAL B 1 56 ? 11.923 32.176 -11.622 1.00 98.24 656 VAL B O 1
ATOM 843 N N . SER B 1 57 ? 13.495 30.721 -10.916 1.00 95.19 657 SER B N 1
ATOM 844 C CA . SER B 1 57 ? 14.096 31.645 -9.952 1.00 93.53 657 SER B CA 1
ATOM 845 C C . SER B 1 57 ? 15.318 32.323 -10.570 1.00 92.96 657 SER B C 1
ATOM 846 O O . SER B 1 57 ? 16.143 31.656 -11.193 1.00 93.03 657 SER B O 1
ATOM 848 N N . MET B 1 58 ? 15.435 33.641 -10.396 1.00 93.09 658 MET B N 1
ATOM 849 C CA . MET B 1 58 ? 16.565 34.395 -10.950 1.00 92.02 658 MET B CA 1
ATOM 850 C C . MET B 1 58 ? 17.784 34.442 -10.016 1.00 90.23 658 MET B C 1
ATOM 851 O O . MET B 1 58 ? 17.645 34.549 -8.799 1.00 87.17 658 MET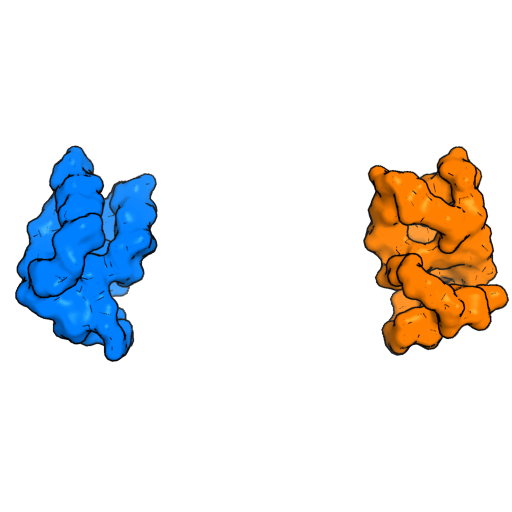 B O 1
ATOM 856 N N . VAL B 1 59 ? 18.978 34.352 -10.601 1.00 90.45 659 VAL B N 1
ATOM 857 C CA . VAL B 1 59 ? 20.221 34.360 -9.838 1.00 86.53 659 VAL B CA 1
ATOM 858 C C . VAL B 1 59 ? 20.996 35.641 -10.096 1.00 87.25 659 VAL B C 1
ATOM 859 O O . VAL B 1 59 ? 20.744 36.341 -11.081 1.00 90.43 659 VAL B O 1
ATOM 861 N N . GLU B 1 60 ? 21.949 35.932 -9.211 1.00 85.95 660 GLU B N 1
ATOM 862 C CA . GLU B 1 60 ? 22.761 37.145 -9.299 1.00 78.34 660 GLU B CA 1
ATOM 863 C C . GLU B 1 60 ? 23.822 37.138 -10.401 1.00 73.43 660 GLU B C 1
ATOM 864 O O . GLU B 1 60 ? 23.700 37.876 -11.374 1.00 69.34 660 GLU B O 1
ATOM 866 N N . SER B 1 61 ? 24.860 36.317 -10.244 1.00 73.40 661 SER B N 1
ATOM 867 C CA . SER B 1 61 ? 25.943 36.237 -11.231 1.00 70.33 661 SER B CA 1
ATOM 868 C C . SER B 1 61 ? 25.937 34.913 -12.000 1.00 70.74 661 SER B C 1
ATOM 869 O O . SER B 1 61 ? 25.893 33.836 -11.407 1.00 66.96 661 SER B O 1
ATOM 871 N N . MET B 1 62 ? 25.987 34.998 -13.325 1.00 70.56 662 MET B N 1
ATOM 872 C CA . MET B 1 62 ? 25.995 33.800 -14.146 1.00 67.55 662 MET B CA 1
ATOM 873 C C . MET B 1 62 ? 27.299 33.038 -13.920 1.00 66.31 662 MET B C 1
ATOM 874 O O . MET B 1 62 ? 27.414 31.862 -14.271 1.00 65.30 662 MET B O 1
ATOM 879 N N . LYS B 1 63 ? 28.282 33.711 -13.327 1.00 66.06 663 LYS B N 1
ATOM 880 C CA . LYS B 1 63 ? 29.560 33.073 -13.031 1.00 62.96 663 LYS B CA 1
ATOM 881 C C . LYS B 1 63 ? 29.405 32.287 -11.743 1.00 65.37 663 LYS B C 1
ATOM 882 O O . LYS B 1 63 ? 29.884 31.161 -11.633 1.00 66.70 663 LYS B O 1
ATOM 885 N N . LYS B 1 64 ? 28.717 32.877 -10.771 1.00 71.59 664 LYS B N 1
ATOM 886 C CA . LYS B 1 64 ? 28.485 32.216 -9.489 1.00 75.11 664 LYS B CA 1
ATOM 887 C C . LYS B 1 64 ? 27.454 31.095 -9.669 1.00 78.89 664 LYS B C 1
ATOM 888 O O . LYS B 1 64 ? 27.405 30.150 -8.878 1.00 77.48 664 LYS B O 1
ATOM 891 N N . LEU B 1 65 ? 26.626 31.214 -10.707 1.00 80.03 665 LEU B N 1
ATOM 892 C CA . LEU B 1 65 ? 25.622 30.197 -11.009 1.00 80.50 665 LEU B CA 1
ATOM 893 C C . LEU B 1 65 ? 26.358 29.137 -11.808 1.00 82.03 665 LEU B C 1
ATOM 894 O O . LEU B 1 65 ? 25.758 28.274 -12.449 1.00 79.77 665 LEU B O 1
ATOM 896 N N . GLY B 1 66 ? 27.680 29.241 -11.775 1.00 84.77 666 GLY B N 1
ATOM 897 C CA . GLY B 1 66 ? 28.524 28.294 -12.467 1.00 86.87 666 GLY B CA 1
ATOM 898 C C . GLY B 1 66 ? 28.999 27.304 -11.430 1.00 88.30 666 GLY B C 1
ATOM 899 O O . GLY B 1 66 ? 28.715 26.110 -11.530 1.00 89.49 666 GLY B O 1
ATOM 900 N N . LYS B 1 67 ? 29.708 27.801 -10.419 1.00 86.34 667 LYS B N 1
ATOM 901 C CA . LYS B 1 67 ? 30.207 26.935 -9.358 1.00 84.27 667 LYS B CA 1
ATOM 902 C C . LYS B 1 67 ? 29.077 26.014 -8.915 1.00 83.86 667 LYS B C 1
ATOM 903 O O . LYS B 1 67 ? 29.293 24.824 -8.684 1.00 85.29 667 LYS B O 1
ATOM 905 N N . ALA B 1 68 ? 27.868 26.565 -8.826 1.00 82.41 668 ALA B N 1
ATOM 906 C CA . ALA B 1 68 ? 26.698 25.793 -8.414 1.00 81.73 668 ALA B CA 1
ATOM 907 C C . ALA B 1 68 ? 26.263 24.795 -9.488 1.00 84.27 668 ALA B C 1
ATOM 908 O O . ALA B 1 68 ? 25.069 24.531 -9.654 1.00 83.27 668 ALA B O 1
ATOM 910 N N . CYS B 1 69 ? 27.241 24.249 -10.211 1.00 84.21 669 CYS B N 1
ATOM 911 C CA . CYS B 1 69 ? 26.997 23.264 -11.269 1.00 79.08 669 CYS B CA 1
ATOM 912 C C . CYS B 1 69 ? 28.227 22.398 -11.506 1.00 77.85 669 CYS B C 1
ATOM 913 O O . CYS B 1 69 ? 28.131 21.297 -12.053 1.00 75.37 669 CYS B O 1
ATOM 916 N N . GLY B 1 70 ? 29.380 22.911 -11.087 1.00 76.54 670 GLY B N 1
ATOM 917 C CA . GLY B 1 70 ? 30.628 22.202 -11.283 1.00 74.17 670 GLY B CA 1
ATOM 918 C C . GLY B 1 70 ? 31.469 22.989 -12.270 1.00 74.45 670 GLY B C 1
ATOM 919 O O . GLY B 1 70 ? 32.603 23.362 -11.972 1.00 75.40 670 GLY B O 1
ATOM 920 N N . ILE B 1 71 ? 30.893 23.252 -13.443 1.00 73.77 671 ILE B N 1
ATOM 921 C CA . ILE B 1 71 ? 31.546 24.008 -14.515 1.00 73.55 671 ILE B CA 1
ATOM 922 C C . ILE B 1 71 ? 32.119 25.335 -14.028 1.00 73.74 671 ILE B C 1
ATOM 923 O O . ILE B 1 71 ? 31.399 26.160 -13.467 1.00 78.24 671 ILE B O 1
ATOM 925 N N . GLU B 1 72 ? 33.410 25.548 -14.254 1.00 68.08 672 GLU B N 1
ATOM 926 C CA . GLU B 1 72 ? 34.041 26.789 -13.834 1.00 66.50 672 GLU B CA 1
ATOM 927 C C . GLU B 1 72 ? 33.808 27.890 -14.881 1.00 65.56 672 GLU B C 1
ATOM 928 O O . GLU B 1 72 ? 34.667 28.744 -15.122 1.00 65.34 672 GLU B O 1
ATOM 930 N N . VAL B 1 73 ? 32.637 27.872 -15.508 1.00 63.05 673 VAL B N 1
ATOM 931 C CA . VAL B 1 73 ? 32.322 28.890 -16.505 1.00 64.82 673 VAL B CA 1
ATOM 932 C C . VAL B 1 73 ? 30.880 29.395 -16.398 1.00 61.40 673 VAL B C 1
ATOM 933 O O . VAL B 1 73 ? 30.075 28.859 -15.645 1.00 61.75 673 VAL B O 1
ATOM 937 N N . GLY B 1 74 ? 30.574 30.442 -17.151 1.00 58.23 674 GLY B N 1
ATOM 938 C CA . GLY B 1 74 ? 29.247 31.019 -17.127 1.00 62.40 674 GLY B CA 1
ATOM 939 C C . GLY B 1 74 ? 28.096 30.113 -17.515 1.00 61.27 674 GLY B C 1
ATOM 940 O O . GLY B 1 74 ? 28.254 29.155 -18.274 1.00 59.37 674 GLY B O 1
ATOM 941 N N . ALA B 1 75 ? 26.927 30.444 -16.978 1.00 60.13 675 ALA B N 1
ATOM 942 C CA . ALA B 1 75 ? 25.692 29.713 -17.217 1.00 58.69 675 ALA B CA 1
ATOM 943 C C . ALA B 1 75 ? 24.563 30.749 -17.214 1.00 59.38 675 ALA B C 1
ATOM 944 O O . ALA B 1 75 ? 24.204 31.286 -16.162 1.00 57.40 675 ALA B O 1
ATOM 946 N N . ALA B 1 76 ? 24.016 31.034 -18.392 1.00 61.14 676 ALA B N 1
ATOM 947 C CA . ALA B 1 76 ? 22.953 32.031 -18.525 1.00 68.87 676 ALA B CA 1
ATOM 948 C C . ALA B 1 76 ? 21.619 31.559 -17.957 1.00 75.91 676 ALA B C 1
ATOM 949 O O . ALA B 1 76 ? 20.757 32.373 -17.581 1.00 78.62 676 ALA B O 1
ATOM 951 N N . ALA B 1 77 ? 21.455 30.241 -17.902 1.00 76.70 677 ALA B N 1
ATOM 952 C CA . ALA B 1 77 ? 20.241 29.630 -17.386 1.00 72.60 677 ALA B CA 1
ATOM 953 C C . ALA B 1 77 ? 20.538 28.195 -17.028 1.00 70.92 677 ALA B C 1
ATOM 954 O O . ALA B 1 77 ? 21.629 27.691 -17.277 1.00 69.48 677 ALA B O 1
ATOM 956 N N . VAL B 1 78 ? 19.552 27.542 -16.438 1.00 73.65 678 VAL B N 1
ATOM 957 C CA . VAL B 1 78 ? 19.672 26.148 -16.054 1.00 74.53 678 VAL B CA 1
ATOM 958 C C . VAL B 1 78 ? 18.266 25.554 -16.008 1.00 79.97 678 VAL B C 1
ATOM 959 O O . VAL B 1 78 ? 18.007 24.572 -16.741 1.00 83.55 678 VAL B O 1
#

Nearest PDB structures (foldseek):
  3v7e-assembly1_A  TM=1.013E+00  e=5.318E-17  Bacillus subtilis
  4tzw-assembly1_A  TM=9.923E-01  e=9.204E-14  Bacillus subtilis
  3on1-assembly1_A  TM=8.680E-01  e=1.390E-06  Halalkalibacterium halodurans C-125
  3v7q-assembly3_C  TM=9.477E-01  e=5.676E-06  Bacillus subtilis
  8tpu-assembly1_A6  TM=8.546E-01  e=1.842E-06  Plasmodium falciparum 3D7

Solvent-accessible surface area: 8342 Å² total; per-residue (Å²): 85,73,62,56,3,75,145,25,91,55,42,44,72,22,19,77,99,0,27,54,2,6,162,142,62,46,12,51,48,0,4,0,0,67,76,2,49,101,155,78,11,57,55,0,29,59,28,0,116,87,125,69,29,63,48,38,103,8,76,29,73,91,62,0,0,94,16,24,69,37,105,134,28,5,12,0,0,0,12,22,139,114,73,88,63,30,60,88,67,138,105,63,44,63,20,20,78,52,1,46,54,30,19,96,74,61,91,36,94,68,1,38,3,1,67,80,12,58,102,95,98,15,52,49,0,65,65,40,0,64,90,81,79,33,65,40,49,128,11,75,25,52,91,63,9,1,83,9,54,63,55,106,112,35,10,7,1,24

Foldseek 3Di:
DLVCLLPFDDKDFAQVRQLVVLVPVQFQAKEFEPPDDVVRVVVCVCSQVVVVHYYHYDHFQCVNCVSNVHRGGTGMMTRGD/DLVDLLDDDDDDFALVSQLVCLVVVVDAEKEFEPADDVVSVPSNCCSAVVVPYHYHYHYFQQSSQVSPVHNDGGRMD

InterPro domains:
  IPR004038 Ribosomal protein eL8/eL30/eS12/Gadd45 [PF01248] (5-81)
  IPR023460 RNA-binding family, YbxF-like [MF_00574] (2-82)
  IPR029064 Ribosomal protein eL30-like superfamily [G3DSA:3.30.1330.30] (1-82)
  IPR029064 Ribosomal protein eL30-like superfamily [SSF55315] (4-81)

Sequence (158 aa):
SYDKVSQAKSIIIGTKQTVKALKRGSVKEVVVAKDADPILTSSVVSLAEDQGISVSMVESMKKLGKACGIEVGAAAVAIILSYDKVSQAKSIIIGTKQTVKALKRGSVKEVVVAKDADPILTSSVVSLAEDQGISVSMVESMKKLGKACGIEVGAAAV

CATH classification: 3.30.1330.30

Radius of gyration: 29.97 Å; Cα contacts (8 Å, |Δi|>4): 296; chains: 2; bounding box: 48×57×64 Å

=== Feature glossary ===
Reading guide. The protein is described through the following features:

Foldseek 3Di. A 3Di character summarizes, for each residue, the relative orientation of the Cα frame of its nearest spatial neighbor. Because it encodes fold topology rather than chemistry, 3Di alignments detect remote structural similarity that sequence alignment misses.

Contact-map, Ramachandran, and PAE plots. Plot images: a contact map (which residues are close in 3D, as an N×N binary image), a Ramachandran scatter (backbone torsion angles, revealing secondary-structure composition at a glance), and — for AlphaFold structures — a PAE heatmap (pairwise prediction confidence).

Radius of gyration, Cα contacts, bounding box. Radius of gyration (Rg) is the root-mean-square distance of Cα atoms from their centroid — a single number for overall size and compactness. A globular domain of N residues has Rg ≈ 2.2·N^0.38 Å; an extended or disordered chain has a much larger Rg. The Cα contact count is the number of residue pairs whose Cα atoms are within 8 Å and are more than four positions apart in sequence — a standard proxy for tertiary packing density. The bounding box is the smallest axis-aligned box enclosing all Cα atoms.

Secondary structure (8-state, DSSP). Eight-state secondary structure (DSSP): H is the canonical α-helix, G the tighter 3₁₀-helix, I the wider π-helix; E/B are β-structure, T and S are turns and bends, and '-' is everything else. DSSP derives these from the pattern of main-chain N–H···O=C hydrogen bonds, not from the sequence.

B-factor. B-factor (Debye–Waller factor) reflects atomic displacement in the crystal lattice. It is an experimental observable (units Å²), not a prediction; low values mean the atom is pinned down, high values mean it moves or is heterogeneous across the crystal.

pLDDT. pLDDT is the predicted lDDT-Cα score: AlphaFold's confidence that t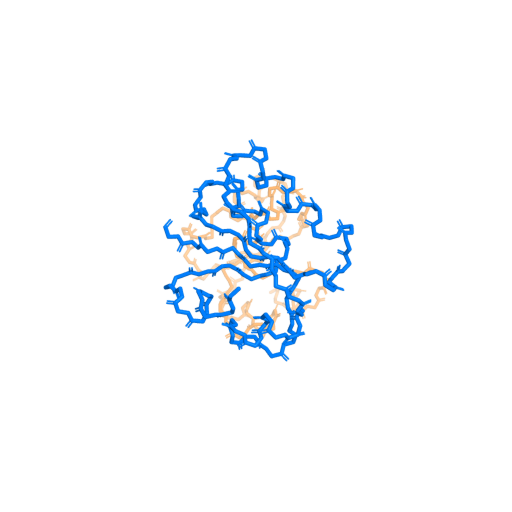he local environment of each residue (all inter-atomic distances within 15 Å) is correctly placed. It is a per-residue number between 0 and 100, with higher meaning more reliable.

Nearest PDB structures. Nearest PDB neighbors are the top structural matches found by Foldseek when searching this structure against the entire Protein Data Bank. Each hit reports a TM-score (0 to 1; >0.5 almost always implies the same fold) and an E-value. These are *structural* homologs — they may share no detectable sequence similarity.

Solvent-accessible surface area. Accessible surface area quantifies burial. A residue with SASA near zero is packed into the hydrophobic core; one with SASA >100 Å² sits on the surface. Computed here via the Shrake–Rupley numerical algorithm with a 1.4 Å probe.

Rendered structure images. Structure images are PyMOL renders from six orthogonal camera directions. Cartoon representation draws helices as coils and strands as arrows; sticks shows the backbone as bonds; surface shows the solvent-excluded envelope. Rainbow coloring maps sequence position to hue (blue→red, N→C); chain coloring assigns a distinct color per polypeptide.

Backbone torsions (φ/ψ). φ (phi) and ψ (psi) are the two rotatable backbone dihedrals per residue: φ is the C(i-1)–N–Cα–C torsion, ψ is the N–Cα–C–N(i+1) torsion, both in degrees on (−180°, 180°]. α-helical residues cluster near (−60°, −45°); β-strand residues near (−120°, +130°). A Ramachandran plot is simply a scatter of (φ, ψ) for every residue.

Predicted aligned error. Predicted Aligned Error (PAE) is an AlphaFold confidence matrix: entry (i, j) is the expected error in the position of residue j, in ångströms, when the prediction is superimposed on the true structure at residue i. Low PAE within a block of residues means that block is internally rigid and well-predicted; high PAE between two blocks means their relative placement is uncertain even if each block individually is confident.

mmCIF coordinates. Structure coordinates are given as an mmCIF _atom_site loop: one row per atom with element, residue name, chain id, sequence number, and x/y/z position in Å. Only the four main-chain atoms per residue are included here; side chains are omitted to keep the record compact.

InterPro / GO / CATH / organism. Database cross-references. InterPro integrates a dozen domain/family signature databases into unified entries with residue-range hits. GO terms attach function/process/location labels with evidence codes. CATH codes position the fold in a four-level structural taxonomy. Organism is the NCBI-taxonomy species name.

Secondary structure (3-state, P-SEA). SS3 is a coarse helix/strand/coil call (letters a/b/c) made by the P-SEA algorithm from inter-Cα distances and dihedrals. It is less detailed than DSSP but needs only Cα positions.

Sequence. Sequence gives the chain of amino acids in standard one-letter code (A=alanine, C=cysteine, …, Y=tyrosine), read N→C. It is the only feature that is directly encoded by the gene; all structural features are derived from the folded form of this sequence.